Protein AF-A0A423VLU9-F1 (afdb_monomer_lite)

Sequence (145 aa):
MLLIHGILFHNAFPALGILPQAASVLLGSMLLYRESIAALGSPIQALSAANIFFADVTLAVWYMAFLIPTWILLSNMWREEGAIILGTYGSVFLMVNFIIHFYFAAAEALHIVTTRQSPFKSLAAEYIPLNSDYSDGLDDIEEGN

Secondary structure (DSSP, 8-state):
-HHHHHHHTT-HHHHHTHHHHHHHHHHHHHHHHHHHHHHTT-TT-PPPHHHHHHHHHHHHHHHHHHHHHHHHHHHHTTT-HHHHHHHHHHHHHHHHHHHHHHHHHHHHHHHHHHHHHHHHHHHHHHTS-STTSSSSSSSSS----

pLDDT: mean 72.46, std 14.42, range [40.53, 93.5]

Structure (mmCIF, N/CA/C/O backbone):
data_AF-A0A423VLU9-F1
#
_entry.id   AF-A0A423VLU9-F1
#
loop_
_atom_site.group_PDB
_atom_site.id
_atom_site.type_symbol
_atom_site.label_atom_id
_atom_site.label_alt_id
_atom_site.label_comp_id
_atom_site.label_asym_id
_atom_site.label_entity_id
_atom_site.label_seq_id
_atom_site.pdbx_PDB_ins_code
_atom_site.Cartn_x
_atom_site.Cartn_y
_atom_site.Cartn_z
_atom_site.occupancy
_atom_site.B_iso_or_equiv
_atom_site.auth_seq_id
_atom_site.auth_comp_id
_atom_site.auth_asym_id
_atom_site.auth_atom_id
_atom_site.pdbx_PDB_model_num
ATOM 1 N N . MET A 1 1 ? 1.150 3.039 -20.168 1.00 49.31 1 MET A N 1
ATOM 2 C CA . MET A 1 1 ? 2.553 3.312 -20.557 1.00 49.31 1 MET A CA 1
ATOM 3 C C . MET A 1 1 ? 3.572 2.422 -19.843 1.00 49.31 1 MET A C 1
ATOM 5 O O . MET A 1 1 ? 4.465 1.942 -20.525 1.00 49.31 1 MET A O 1
ATOM 9 N N . LEU A 1 2 ? 3.417 2.118 -18.543 1.00 53.19 2 LEU A N 1
ATOM 10 C CA . LEU A 1 2 ? 4.355 1.263 -17.785 1.00 53.19 2 LEU A CA 1
ATOM 11 C C . LEU A 1 2 ? 4.456 -0.185 -18.313 1.00 53.19 2 LEU A C 1
ATOM 13 O O . LEU A 1 2 ? 5.552 -0.697 -18.486 1.00 53.19 2 LEU A O 1
ATOM 17 N N . LEU A 1 3 ? 3.329 -0.829 -18.641 1.00 52.72 3 LEU A N 1
ATOM 18 C CA . LEU A 1 3 ? 3.321 -2.209 -19.154 1.00 52.72 3 LEU A CA 1
ATOM 19 C C . LEU A 1 3 ? 3.961 -2.326 -20.549 1.00 52.72 3 LEU A C 1
ATOM 21 O O . LEU A 1 3 ? 4.739 -3.235 -20.805 1.00 52.72 3 LEU A O 1
ATOM 25 N N . ILE A 1 4 ? 3.694 -1.352 -21.423 1.00 52.62 4 ILE A N 1
ATOM 26 C CA . ILE A 1 4 ? 4.273 -1.276 -22.774 1.00 52.62 4 ILE A CA 1
ATOM 27 C C . ILE A 1 4 ? 5.787 -1.018 -22.700 1.00 52.62 4 ILE A C 1
ATOM 29 O O . ILE A 1 4 ? 6.544 -1.659 -23.419 1.00 52.62 4 ILE A O 1
ATOM 33 N N . HIS A 1 5 ? 6.244 -0.144 -21.793 1.00 53.28 5 HIS A N 1
ATOM 34 C CA . HIS A 1 5 ? 7.676 0.076 -21.556 1.00 53.28 5 HIS A CA 1
ATOM 35 C C . HIS A 1 5 ? 8.355 -1.146 -20.914 1.00 53.28 5 HIS A C 1
ATOM 37 O O . HIS A 1 5 ? 9.430 -1.526 -21.354 1.00 53.28 5 HIS A O 1
ATOM 43 N N . GLY A 1 6 ? 7.733 -1.820 -19.943 1.00 53.22 6 GLY A N 1
ATOM 44 C CA . GLY A 1 6 ? 8.293 -3.043 -19.349 1.00 53.22 6 GLY A CA 1
ATOM 45 C C . GLY A 1 6 ? 8.466 -4.184 -20.359 1.00 53.22 6 GLY A C 1
ATOM 46 O O . GLY A 1 6 ? 9.456 -4.908 -20.305 1.00 53.22 6 GLY A O 1
ATOM 47 N N . ILE A 1 7 ? 7.551 -4.303 -21.328 1.00 57.47 7 ILE A N 1
ATOM 48 C CA . ILE A 1 7 ? 7.674 -5.257 -22.442 1.00 57.47 7 ILE A CA 1
ATOM 49 C C . ILE A 1 7 ? 8.797 -4.840 -23.404 1.00 57.47 7 ILE A C 1
ATOM 51 O O . ILE A 1 7 ? 9.598 -5.684 -23.794 1.00 57.47 7 ILE A O 1
ATOM 55 N N . LEU A 1 8 ? 8.888 -3.551 -23.754 1.00 55.06 8 LEU A N 1
ATOM 56 C CA . LEU A 1 8 ? 9.913 -3.027 -24.668 1.00 55.06 8 LEU A CA 1
ATOM 57 C C . LEU A 1 8 ? 11.338 -3.096 -24.094 1.00 55.06 8 LEU A C 1
ATOM 59 O O . LEU A 1 8 ? 12.279 -3.308 -24.850 1.00 55.06 8 LEU A O 1
ATOM 63 N N . PHE A 1 9 ? 11.498 -2.955 -22.776 1.00 58.19 9 PHE A N 1
ATOM 64 C CA . PHE A 1 9 ? 12.791 -3.022 -22.081 1.00 58.19 9 PHE A CA 1
ATOM 65 C C . PHE A 1 9 ? 13.092 -4.415 -21.487 1.00 58.19 9 PHE A C 1
ATOM 67 O O . PHE A 1 9 ? 13.985 -4.545 -20.653 1.00 58.19 9 PHE A O 1
ATOM 74 N N . HIS A 1 10 ? 12.342 -5.461 -21.880 1.00 57.97 10 HIS A N 1
ATOM 75 C CA . HIS A 1 10 ? 12.462 -6.842 -21.370 1.00 57.97 10 HIS A CA 1
ATOM 76 C C . HIS A 1 10 ? 12.445 -6.973 -19.834 1.00 57.97 10 HIS A C 1
ATOM 78 O O . HIS A 1 10 ? 12.895 -7.975 -19.278 1.00 57.97 10 HIS A O 1
ATOM 84 N N . ASN A 1 11 ? 11.891 -5.983 -19.134 1.00 56.78 11 ASN A N 1
ATOM 85 C CA . ASN A 1 11 ? 11.892 -5.918 -17.682 1.00 56.78 11 ASN A CA 1
ATOM 86 C C . ASN A 1 11 ? 10.461 -5.973 -17.157 1.00 56.78 11 ASN A C 1
ATOM 88 O O . ASN A 1 11 ? 9.751 -4.972 -17.052 1.00 56.78 11 ASN A O 1
ATOM 92 N N . ALA A 1 12 ? 10.034 -7.192 -16.828 1.00 57.94 12 ALA A N 1
ATOM 93 C CA . ALA A 1 12 ? 8.685 -7.470 -16.351 1.00 57.94 12 ALA A CA 1
ATOM 94 C C . ALA A 1 12 ? 8.429 -6.912 -14.941 1.00 57.94 12 ALA A C 1
ATOM 96 O O . ALA A 1 12 ? 7.297 -6.568 -14.610 1.00 57.94 12 ALA A O 1
ATOM 97 N N . PHE A 1 13 ? 9.465 -6.787 -14.110 1.00 57.12 13 PHE A N 1
ATOM 98 C CA . PHE A 1 13 ? 9.307 -6.506 -12.680 1.00 57.12 13 PHE A CA 1
ATOM 99 C C . PHE A 1 13 ? 8.625 -5.164 -12.355 1.00 57.12 13 PHE A C 1
ATOM 101 O O . PHE A 1 13 ? 7.668 -5.171 -11.579 1.00 57.12 13 PHE A O 1
ATOM 108 N N . PRO A 1 14 ? 9.003 -4.032 -12.979 1.00 57.44 14 PRO A N 1
ATOM 109 C CA . PRO A 1 14 ? 8.318 -2.758 -12.752 1.00 57.44 14 PRO A CA 1
ATOM 110 C C . PRO A 1 14 ? 6.873 -2.752 -13.279 1.00 57.44 14 PRO A C 1
ATOM 112 O O . PRO A 1 14 ? 5.999 -2.108 -12.703 1.00 57.44 14 PRO A O 1
ATOM 115 N N . ALA A 1 15 ? 6.596 -3.490 -1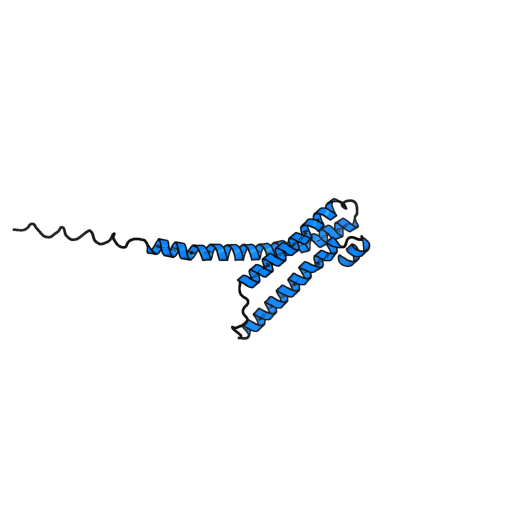4.360 1.00 63.97 15 ALA A N 1
ATOM 116 C CA . ALA A 1 15 ? 5.252 -3.606 -14.927 1.00 63.97 15 ALA A CA 1
ATOM 117 C C . ALA A 1 15 ? 4.319 -4.460 -14.051 1.00 63.97 15 ALA A C 1
ATOM 119 O O . ALA A 1 15 ? 3.125 -4.169 -13.957 1.00 63.97 15 ALA A O 1
ATOM 120 N N . LEU A 1 16 ? 4.858 -5.470 -13.361 1.00 68.62 16 LEU A N 1
ATOM 121 C CA . LEU A 1 16 ? 4.094 -6.292 -12.422 1.00 68.62 16 LEU A CA 1
ATOM 122 C C . LEU A 1 16 ? 3.647 -5.515 -11.172 1.00 68.62 16 LEU A C 1
ATOM 124 O O . LEU A 1 16 ? 2.712 -5.945 -10.504 1.00 68.62 16 LEU A O 1
ATOM 128 N N . GLY A 1 17 ? 4.216 -4.334 -10.902 1.00 68.75 17 GLY A N 1
ATOM 129 C CA . GLY A 1 17 ? 3.726 -3.404 -9.878 1.00 68.75 17 GLY A CA 1
ATOM 130 C C . GLY A 1 17 ? 2.282 -2.918 -10.094 1.00 68.75 17 GLY A C 1
ATOM 131 O O . GLY A 1 17 ? 1.645 -2.422 -9.168 1.00 68.75 17 GLY A O 1
ATOM 132 N N . ILE A 1 18 ? 1.710 -3.115 -11.285 1.00 77.31 18 ILE A N 1
ATOM 133 C CA . ILE A 1 18 ? 0.281 -2.874 -11.532 1.00 77.31 18 ILE A CA 1
ATOM 134 C C . ILE A 1 18 ? -0.596 -3.876 -10.763 1.00 77.31 18 ILE A C 1
ATOM 136 O O . ILE A 1 18 ? -1.713 -3.534 -10.382 1.00 77.31 18 ILE A O 1
ATOM 140 N N . LEU A 1 19 ? -0.105 -5.091 -10.494 1.00 82.25 19 LEU A N 1
ATOM 141 C CA . LEU A 1 19 ? -0.870 -6.132 -9.803 1.00 82.25 19 LEU A CA 1
ATOM 142 C C . LEU A 1 19 ? -1.312 -5.719 -8.389 1.00 82.25 19 LEU A C 1
ATOM 144 O O . LEU A 1 19 ? -2.519 -5.754 -8.140 1.00 82.25 19 LEU A O 1
ATOM 148 N N . PRO A 1 20 ? -0.418 -5.281 -7.476 1.00 82.38 20 PRO A N 1
ATOM 149 C CA . PRO A 1 20 ? -0.849 -4.844 -6.150 1.00 82.38 20 PRO A CA 1
ATOM 150 C C . PRO A 1 20 ? -1.758 -3.604 -6.210 1.00 82.38 20 PRO A C 1
ATOM 152 O O . PRO A 1 20 ? -2.666 -3.480 -5.391 1.00 82.38 20 PRO A O 1
ATOM 155 N N . GLN A 1 21 ? -1.610 -2.741 -7.224 1.00 83.25 21 GLN A N 1
ATOM 156 C CA . GLN A 1 21 ? -2.517 -1.603 -7.427 1.00 83.25 21 GLN A CA 1
ATOM 157 C C . GLN A 1 21 ? -3.919 -2.021 -7.860 1.00 83.25 21 GLN A C 1
ATOM 159 O O . GLN A 1 21 ? -4.903 -1.545 -7.297 1.00 83.25 21 GLN A O 1
ATOM 164 N N . ALA A 1 22 ? -4.029 -2.939 -8.820 1.00 85.62 22 ALA A N 1
ATOM 165 C CA . ALA A 1 22 ? -5.315 -3.488 -9.230 1.00 85.62 22 ALA A CA 1
ATOM 166 C C . ALA A 1 22 ? -6.004 -4.206 -8.059 1.00 85.62 22 ALA A C 1
ATOM 168 O O . ALA A 1 22 ? -7.198 -4.014 -7.837 1.00 85.62 22 ALA A O 1
ATOM 169 N N . ALA A 1 23 ? -5.244 -4.974 -7.272 1.00 85.19 23 ALA A N 1
ATOM 170 C CA . ALA A 1 23 ? -5.754 -5.630 -6.073 1.00 85.19 23 ALA A CA 1
ATOM 171 C C . ALA A 1 23 ? -6.269 -4.619 -5.035 1.00 85.19 23 ALA A C 1
ATOM 173 O O . ALA A 1 23 ? -7.365 -4.804 -4.510 1.00 85.19 23 ALA A O 1
ATOM 174 N N . SER A 1 24 ? -5.531 -3.532 -4.785 1.00 87.50 24 SER A N 1
ATOM 175 C CA . SER A 1 24 ? -5.948 -2.461 -3.870 1.00 87.50 24 SER A CA 1
ATOM 176 C C . SER A 1 24 ? -7.252 -1.790 -4.323 1.00 87.50 24 SER A C 1
ATOM 178 O O . SER A 1 24 ? -8.181 -1.669 -3.527 1.00 87.50 24 SER A O 1
ATOM 180 N N . VAL A 1 25 ? -7.393 -1.461 -5.614 1.00 87.81 25 VAL A N 1
ATOM 181 C CA . VAL A 1 25 ? -8.635 -0.875 -6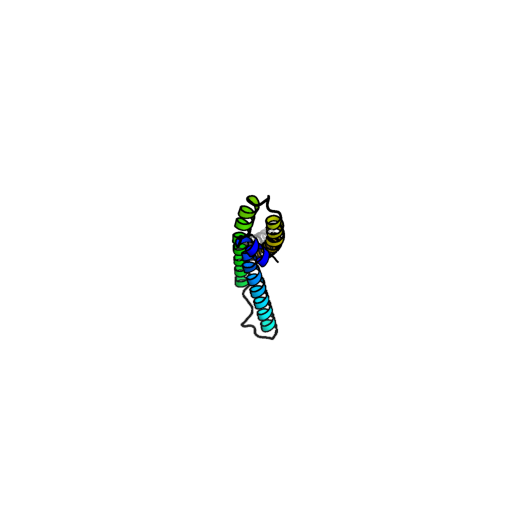.157 1.00 87.81 25 VAL A CA 1
ATOM 182 C C . VAL A 1 25 ? -9.814 -1.841 -6.046 1.00 87.81 25 VAL A C 1
ATOM 184 O O . VAL A 1 25 ? -10.909 -1.425 -5.663 1.00 87.81 25 VAL A O 1
ATOM 187 N N . LEU A 1 26 ? -9.614 -3.124 -6.361 1.00 88.44 26 LEU A N 1
ATOM 188 C CA . LEU A 1 26 ? -10.667 -4.137 -6.260 1.00 88.44 26 LEU A CA 1
ATOM 189 C C . LEU A 1 26 ? -11.115 -4.341 -4.811 1.00 88.44 26 LEU A C 1
ATOM 191 O O . LEU A 1 26 ? -12.317 -4.346 -4.543 1.00 88.44 26 LEU A O 1
ATOM 195 N N . LEU A 1 27 ? -10.165 -4.463 -3.881 1.00 85.50 27 LEU A N 1
ATOM 196 C CA . LEU A 1 27 ? -10.457 -4.602 -2.457 1.00 85.50 27 LEU A CA 1
ATOM 197 C C . LEU A 1 27 ? -11.158 -3.352 -1.920 1.00 85.50 27 LEU A C 1
ATOM 199 O O . LEU A 1 27 ? -12.222 -3.480 -1.327 1.00 85.50 27 LEU A O 1
ATOM 203 N N . GLY A 1 28 ? -10.647 -2.153 -2.208 1.00 83.75 28 GLY A N 1
ATOM 204 C CA . GLY A 1 28 ? -11.279 -0.891 -1.814 1.00 83.75 28 GLY A CA 1
ATOM 205 C C . GLY A 1 28 ? -12.698 -0.736 -2.369 1.00 83.75 28 GLY A C 1
ATOM 206 O O . GLY A 1 28 ? -13.621 -0.390 -1.636 1.00 83.75 28 GLY A O 1
ATOM 207 N N . SER A 1 29 ? -12.913 -1.078 -3.641 1.00 86.06 29 SER A N 1
ATOM 208 C CA . SER A 1 29 ? -14.246 -1.031 -4.260 1.00 86.06 29 SER A CA 1
ATOM 209 C C . SER A 1 29 ? -15.206 -2.040 -3.626 1.00 86.06 29 SER A C 1
ATOM 211 O O . SER A 1 29 ? -16.369 -1.725 -3.383 1.00 86.06 29 SER A O 1
ATOM 213 N N . MET A 1 30 ? -14.725 -3.248 -3.322 1.00 85.62 30 MET A N 1
ATOM 214 C CA . MET A 1 30 ? -15.511 -4.278 -2.644 1.00 85.62 30 MET A CA 1
ATOM 215 C C . MET A 1 30 ? -15.873 -3.869 -1.210 1.00 85.62 30 MET A C 1
ATOM 217 O O . MET A 1 30 ? -16.993 -4.139 -0.772 1.00 85.62 30 MET A O 1
ATOM 221 N N . LEU A 1 31 ? -14.954 -3.214 -0.494 1.00 84.38 31 LEU A N 1
ATOM 222 C CA . LEU A 1 31 ? -15.193 -2.660 0.840 1.00 84.38 31 LEU A CA 1
ATOM 223 C C . LEU A 1 31 ? -16.298 -1.603 0.801 1.00 84.38 31 LEU A C 1
ATOM 225 O O . LEU A 1 31 ? -17.303 -1.758 1.492 1.00 84.38 31 LEU A O 1
ATOM 229 N N . LEU A 1 32 ? -16.170 -0.610 -0.084 1.00 84.50 32 LEU A N 1
ATOM 230 C CA . LEU A 1 32 ? -17.169 0.449 -0.255 1.00 84.50 32 LEU A CA 1
ATOM 231 C C . LEU A 1 32 ? -18.537 -0.107 -0.664 1.00 84.50 32 LEU A C 1
ATOM 233 O O . LEU A 1 32 ? -19.567 0.326 -0.153 1.00 84.50 32 LEU A O 1
ATOM 237 N N . TYR A 1 33 ? -18.562 -1.103 -1.553 1.00 84.56 33 TYR A N 1
ATOM 238 C CA . TYR A 1 33 ? -19.803 -1.766 -1.948 1.00 84.56 33 TYR A CA 1
ATOM 239 C C . TYR A 1 33 ? -20.476 -2.454 -0.754 1.00 84.56 33 TYR A C 1
ATOM 241 O O . TYR A 1 33 ? -21.675 -2.280 -0.531 1.00 84.56 33 TYR A O 1
ATOM 249 N N . ARG A 1 34 ? -19.709 -3.182 0.064 1.00 79.44 34 ARG A N 1
ATOM 250 C CA . ARG A 1 34 ? -20.236 -3.846 1.265 1.00 79.44 34 ARG A CA 1
ATOM 251 C C . ARG A 1 34 ? -20.731 -2.858 2.316 1.00 79.44 34 ARG A C 1
ATOM 253 O O . ARG A 1 34 ? -21.801 -3.082 2.875 1.00 79.44 34 ARG A O 1
ATOM 260 N N . GLU A 1 35 ? -20.009 -1.765 2.548 1.00 77.75 35 GLU A N 1
ATOM 261 C CA . GLU A 1 35 ? -20.456 -0.701 3.452 1.00 77.75 35 GLU A CA 1
ATOM 262 C C . GLU A 1 35 ? -21.735 -0.029 2.946 1.00 77.75 35 GLU A C 1
ATOM 264 O O . GLU A 1 35 ? -22.664 0.179 3.725 1.00 77.75 35 GLU A O 1
ATOM 269 N N . SER A 1 36 ? -21.839 0.224 1.636 1.00 78.88 36 SER A N 1
ATOM 270 C CA . SER A 1 36 ? -23.052 0.799 1.044 1.00 78.88 36 SER A CA 1
ATOM 271 C C . SER A 1 36 ? -24.274 -0.113 1.197 1.00 78.88 36 SER A C 1
ATOM 273 O O . SER A 1 36 ? -25.370 0.372 1.472 1.00 78.88 36 SER A O 1
ATOM 275 N N . ILE A 1 37 ? -24.095 -1.437 1.102 1.00 75.62 37 ILE A N 1
ATOM 276 C CA . ILE A 1 37 ? -25.167 -2.412 1.347 1.00 75.62 37 ILE A CA 1
ATOM 277 C C . ILE A 1 37 ? -25.524 -2.483 2.833 1.00 75.62 37 ILE A C 1
ATOM 279 O O . ILE A 1 37 ? -26.705 -2.538 3.177 1.00 75.62 37 ILE A O 1
ATOM 283 N N . ALA A 1 38 ? -24.532 -2.466 3.725 1.00 74.81 38 ALA A N 1
ATOM 284 C CA . ALA A 1 38 ? -24.779 -2.479 5.164 1.00 74.81 38 ALA A CA 1
ATOM 285 C C . ALA A 1 38 ? -25.574 -1.236 5.608 1.00 74.81 38 ALA A C 1
ATOM 287 O O . ALA A 1 38 ? -26.524 -1.358 6.385 1.00 74.81 38 ALA A O 1
ATOM 288 N N . ALA A 1 39 ? -25.261 -0.064 5.043 1.00 71.69 39 ALA A N 1
ATOM 289 C CA . ALA A 1 39 ? -25.970 1.192 5.293 1.00 71.69 39 ALA A CA 1
ATOM 290 C C . ALA A 1 39 ? -27.446 1.169 4.845 1.00 71.69 39 ALA A C 1
ATOM 292 O O . ALA A 1 39 ? -28.264 1.900 5.401 1.00 71.69 39 ALA A O 1
ATOM 293 N N . LEU A 1 40 ? -27.813 0.301 3.895 1.00 76.19 40 LEU A N 1
ATOM 294 C CA . LEU A 1 40 ? -29.197 0.098 3.441 1.00 76.19 40 LEU A CA 1
ATOM 295 C C . LEU A 1 40 ? -30.035 -0.787 4.387 1.00 76.19 40 LEU A C 1
ATOM 297 O O . LEU A 1 40 ? -31.187 -1.088 4.078 1.00 76.19 40 LEU A O 1
ATOM 301 N N . GLY A 1 41 ? -29.497 -1.177 5.549 1.00 63.31 41 GLY A N 1
ATOM 302 C CA . GLY A 1 41 ? -30.268 -1.791 6.636 1.00 63.31 41 GLY A CA 1
ATOM 303 C C . GLY A 1 41 ? -29.997 -3.275 6.888 1.00 63.31 41 GLY A C 1
ATOM 304 O O . GLY A 1 41 ? -30.791 -3.917 7.572 1.00 63.31 41 GLY A O 1
ATOM 305 N N . SER A 1 42 ? -28.894 -3.835 6.377 1.00 58.69 42 SER A N 1
ATOM 306 C CA . SER A 1 42 ? -28.482 -5.212 6.691 1.00 58.69 42 SER A CA 1
ATOM 307 C C . SER A 1 42 ? -27.349 -5.234 7.733 1.00 58.69 42 SER A C 1
ATOM 309 O O . SER A 1 42 ? -26.180 -5.083 7.370 1.00 58.69 42 SER A O 1
ATOM 311 N N . PRO A 1 43 ? -27.644 -5.461 9.031 1.00 56.75 43 PRO A N 1
ATOM 312 C CA . PRO A 1 43 ? -26.633 -5.498 10.096 1.00 56.75 43 PRO A CA 1
ATOM 313 C C . PRO A 1 43 ? -25.687 -6.713 10.024 1.00 56.75 43 PRO A C 1
ATOM 315 O O . PRO A 1 43 ? -24.728 -6.791 10.784 1.00 56.75 43 PRO A O 1
ATOM 318 N N . ILE A 1 44 ? -25.923 -7.662 9.111 1.00 56.09 44 ILE A N 1
ATOM 319 C CA . ILE A 1 44 ? -25.169 -8.926 9.014 1.00 56.09 44 ILE A CA 1
ATOM 320 C C . ILE A 1 44 ? -23.892 -8.779 8.154 1.00 56.09 44 ILE A C 1
ATOM 322 O O . ILE A 1 44 ? -23.050 -9.673 8.140 1.00 56.09 44 ILE A O 1
ATOM 326 N N . GLN A 1 45 ? -23.704 -7.656 7.447 1.00 55.84 45 GLN A N 1
ATOM 327 C CA . GLN A 1 45 ? -22.612 -7.493 6.470 1.00 55.84 45 GLN A CA 1
ATOM 328 C C . GLN A 1 45 ? -21.570 -6.414 6.793 1.00 55.84 45 GLN A C 1
ATOM 330 O O . GLN A 1 45 ? -20.694 -6.166 5.961 1.00 55.84 45 GLN A O 1
ATOM 335 N N . ALA A 1 46 ? -21.604 -5.808 7.982 1.00 62.16 46 ALA A N 1
ATOM 336 C CA . ALA A 1 46 ? -20.531 -4.909 8.400 1.00 62.16 46 ALA A CA 1
ATOM 337 C C . ALA A 1 46 ? -19.202 -5.682 8.461 1.00 62.16 46 ALA A C 1
ATOM 339 O O . ALA A 1 46 ? -19.101 -6.734 9.099 1.00 62.16 46 ALA A O 1
ATOM 340 N N . LEU A 1 47 ? -18.185 -5.198 7.748 1.00 68.19 47 LEU A N 1
ATOM 341 C CA . LEU A 1 47 ? -16.879 -5.838 7.753 1.00 68.19 47 LEU A CA 1
ATOM 342 C C . LEU A 1 47 ? -16.215 -5.638 9.120 1.00 68.19 47 LEU A C 1
ATOM 344 O O . LEU A 1 47 ? -16.196 -4.531 9.647 1.00 68.19 47 LEU A O 1
ATOM 348 N N . SER A 1 48 ? -15.648 -6.701 9.692 1.00 81.00 48 SER A N 1
ATOM 349 C CA . SER A 1 48 ? -14.883 -6.577 10.936 1.00 81.00 48 SER A CA 1
ATOM 350 C C . SER A 1 48 ? -13.642 -5.706 10.721 1.00 81.00 48 SER A C 1
ATOM 352 O O . SER A 1 48 ? -12.934 -5.892 9.729 1.00 81.00 48 SER A O 1
ATOM 354 N N . ALA A 1 49 ? -13.328 -4.835 11.687 1.00 81.31 49 ALA A N 1
ATOM 355 C CA . ALA A 1 49 ? -12.088 -4.053 11.716 1.00 81.31 49 ALA A CA 1
ATOM 356 C C . ALA A 1 49 ? -10.834 -4.935 11.545 1.00 81.31 49 ALA A C 1
ATOM 358 O O . ALA A 1 49 ? -9.890 -4.560 10.855 1.00 81.31 49 ALA A O 1
ATOM 359 N N . ALA A 1 50 ? -10.872 -6.173 12.056 1.00 82.56 50 ALA A N 1
ATOM 360 C CA . ALA A 1 50 ? -9.792 -7.139 11.879 1.00 82.56 50 ALA A CA 1
ATOM 361 C C . ALA A 1 50 ? -9.569 -7.523 10.404 1.00 82.56 50 ALA A C 1
ATOM 363 O O . ALA A 1 50 ? -8.431 -7.687 9.976 1.00 82.56 50 ALA A O 1
ATOM 364 N N . ASN A 1 51 ? -10.635 -7.641 9.604 1.00 84.94 51 ASN A N 1
ATOM 365 C CA . ASN A 1 51 ? -10.519 -7.978 8.182 1.00 84.94 51 ASN A CA 1
ATOM 366 C C . ASN A 1 51 ? -9.880 -6.835 7.386 1.00 84.94 51 ASN A C 1
ATOM 368 O O . ASN A 1 51 ? -9.080 -7.097 6.492 1.00 84.94 51 ASN A O 1
ATOM 372 N N . ILE A 1 52 ? -10.225 -5.587 7.721 1.00 86.38 52 ILE A N 1
ATOM 373 C CA . ILE A 1 52 ? -9.634 -4.390 7.108 1.00 86.38 52 ILE A CA 1
ATOM 374 C C . ILE A 1 52 ? -8.143 -4.328 7.459 1.00 86.38 52 ILE A C 1
ATOM 376 O O . ILE A 1 52 ? -7.312 -4.251 6.560 1.00 86.38 52 ILE A O 1
ATOM 380 N N . PHE A 1 53 ? -7.799 -4.526 8.737 1.00 87.50 53 PHE A N 1
ATOM 381 C CA . PHE A 1 53 ? -6.410 -4.617 9.190 1.00 87.50 53 PHE A CA 1
ATOM 382 C C . PHE A 1 53 ? -5.602 -5.672 8.423 1.00 87.50 53 PHE A C 1
ATOM 384 O O . PHE A 1 53 ? -4.520 -5.381 7.913 1.00 87.50 53 PHE A O 1
ATOM 391 N N . PHE A 1 54 ? -6.120 -6.900 8.296 1.00 89.38 54 PHE A N 1
ATOM 392 C CA . PHE A 1 54 ? -5.431 -7.952 7.545 1.00 89.38 54 PHE A CA 1
ATOM 393 C C . PHE A 1 54 ? -5.287 -7.615 6.059 1.00 89.38 54 PHE A C 1
ATOM 395 O O . PHE A 1 54 ? -4.251 -7.935 5.469 1.00 89.38 54 PHE A O 1
ATOM 402 N N . ALA A 1 55 ? -6.286 -6.971 5.451 1.00 88.62 55 ALA A N 1
ATOM 403 C CA . ALA A 1 55 ? -6.209 -6.526 4.064 1.00 88.62 55 ALA A CA 1
ATOM 404 C C . ALA A 1 55 ? -5.108 -5.469 3.876 1.00 88.62 55 ALA A C 1
ATOM 406 O O . ALA A 1 55 ? -4.276 -5.622 2.981 1.00 88.62 55 ALA A O 1
ATOM 407 N N . ASP A 1 56 ? -5.042 -4.467 4.756 1.00 89.12 56 ASP A N 1
ATOM 408 C CA . ASP A 1 56 ? -4.019 -3.419 4.723 1.00 89.12 56 ASP A CA 1
ATOM 409 C C . ASP A 1 56 ? -2.611 -3.975 4.955 1.00 89.12 56 ASP A C 1
ATOM 411 O O . ASP A 1 56 ? -1.691 -3.663 4.198 1.00 89.12 56 ASP A O 1
ATOM 415 N N . VAL A 1 57 ? -2.433 -4.870 5.934 1.00 90.62 57 VAL A N 1
ATOM 416 C CA . VAL A 1 57 ? -1.146 -5.547 6.173 1.00 90.62 57 VAL A CA 1
ATOM 417 C C . VAL A 1 57 ? -0.729 -6.370 4.955 1.00 90.62 57 VAL A C 1
ATOM 419 O O . VAL A 1 57 ? 0.419 -6.286 4.517 1.00 90.62 57 VAL A O 1
ATOM 422 N N . THR A 1 58 ? -1.653 -7.146 4.381 1.00 91.44 58 THR A N 1
ATOM 423 C CA . THR A 1 58 ? -1.371 -7.982 3.206 1.00 91.44 58 THR A CA 1
ATOM 424 C C . THR A 1 58 ? -0.967 -7.124 2.012 1.00 91.44 58 THR A C 1
ATOM 426 O O . THR A 1 58 ? 0.035 -7.419 1.359 1.00 91.44 58 THR A O 1
ATOM 429 N N . LEU A 1 59 ? -1.697 -6.036 1.748 1.00 89.62 59 LEU A N 1
ATOM 430 C CA . LEU A 1 59 ? -1.370 -5.101 0.676 1.00 89.62 59 LEU A CA 1
ATOM 431 C C . LEU A 1 59 ? -0.028 -4.414 0.930 1.00 89.62 59 LEU A C 1
ATOM 433 O O . LEU A 1 59 ? 0.794 -4.374 0.020 1.00 89.62 59 LEU A O 1
ATOM 437 N N . ALA A 1 60 ? 0.248 -3.945 2.148 1.00 88.44 60 ALA A N 1
ATOM 438 C CA . ALA A 1 60 ? 1.521 -3.313 2.489 1.00 88.44 60 ALA A CA 1
ATOM 439 C C . ALA A 1 60 ? 2.716 -4.262 2.280 1.00 88.44 60 ALA A C 1
ATOM 441 O O . ALA A 1 60 ? 3.709 -3.878 1.657 1.00 88.44 60 ALA A O 1
ATOM 442 N N . VAL A 1 61 ? 2.612 -5.519 2.730 1.00 91.31 61 VAL A N 1
ATOM 443 C CA . VAL A 1 61 ? 3.642 -6.547 2.495 1.00 91.31 61 VAL A CA 1
ATOM 444 C C . VAL A 1 61 ? 3.807 -6.817 1.001 1.00 91.31 61 VAL A C 1
ATOM 446 O O . VAL A 1 61 ? 4.935 -6.890 0.510 1.00 91.31 61 VAL A O 1
ATOM 449 N N . TRP A 1 62 ? 2.703 -6.921 0.261 1.00 89.69 62 TRP A N 1
ATOM 450 C CA . TRP A 1 62 ? 2.742 -7.157 -1.178 1.00 89.69 62 TRP A CA 1
ATOM 451 C C . TRP A 1 62 ? 3.397 -5.983 -1.922 1.00 89.69 62 TRP A C 1
ATOM 453 O O . TRP A 1 62 ? 4.299 -6.199 -2.729 1.00 89.69 62 TRP A O 1
ATOM 463 N N . TYR A 1 63 ? 3.045 -4.737 -1.601 1.00 88.19 63 TYR A N 1
ATOM 464 C CA . TYR A 1 63 ? 3.709 -3.560 -2.162 1.00 88.19 63 TYR A CA 1
ATOM 465 C C . TYR A 1 63 ? 5.208 -3.541 -1.847 1.00 88.19 63 TYR A C 1
ATOM 467 O O . TYR A 1 63 ? 6.012 -3.294 -2.747 1.00 88.19 63 TYR A O 1
ATOM 475 N N . MET A 1 64 ? 5.602 -3.860 -0.611 1.00 87.69 64 MET A N 1
ATOM 476 C CA . MET A 1 64 ? 7.011 -3.936 -0.213 1.00 87.69 64 MET A CA 1
ATOM 477 C C . MET A 1 64 ? 7.777 -5.006 -1.008 1.00 87.69 64 MET A C 1
ATOM 479 O O . MET A 1 64 ? 8.878 -4.747 -1.499 1.00 87.69 64 MET A O 1
ATOM 483 N N . ALA A 1 65 ? 7.170 -6.179 -1.211 1.00 87.75 65 ALA A N 1
ATOM 484 C CA . ALA A 1 65 ? 7.751 -7.271 -1.991 1.00 87.75 65 ALA A CA 1
ATOM 485 C C . ALA A 1 65 ? 7.994 -6.905 -3.466 1.00 87.75 65 ALA A C 1
ATOM 487 O O . ALA A 1 65 ? 8.851 -7.511 -4.103 1.00 87.75 65 ALA A O 1
ATOM 488 N N . PHE A 1 66 ? 7.280 -5.912 -4.007 1.00 83.88 66 PHE A N 1
ATOM 489 C CA . PHE A 1 66 ? 7.493 -5.396 -5.364 1.00 83.88 66 PHE A CA 1
ATOM 490 C C . PHE A 1 66 ? 8.406 -4.164 -5.398 1.00 83.88 66 PHE A C 1
ATOM 492 O O . PHE A 1 66 ? 9.185 -4.013 -6.342 1.00 83.88 66 PHE A O 1
ATOM 499 N N . LEU A 1 67 ? 8.364 -3.311 -4.371 1.00 84.12 67 LEU A N 1
ATOM 500 C CA . LEU A 1 67 ? 9.240 -2.142 -4.244 1.00 84.12 67 LEU A CA 1
ATOM 501 C C . LEU A 1 67 ? 10.714 -2.543 -4.121 1.00 84.12 67 LEU A C 1
ATOM 503 O O . LEU A 1 67 ? 11.546 -1.992 -4.842 1.00 84.12 67 LEU A O 1
ATOM 507 N N . ILE A 1 68 ? 11.033 -3.535 -3.280 1.00 85.81 68 ILE A N 1
ATOM 508 C CA . ILE A 1 68 ? 12.423 -3.956 -3.035 1.00 85.81 68 ILE A CA 1
ATOM 509 C C . ILE A 1 68 ? 13.109 -4.428 -4.334 1.00 85.81 68 ILE A C 1
ATOM 511 O O . ILE A 1 68 ? 14.143 -3.858 -4.691 1.00 85.81 68 ILE A O 1
ATOM 515 N N . PRO A 1 69 ? 12.560 -5.391 -5.103 1.00 80.38 69 PRO A N 1
ATOM 516 C CA . PRO A 1 69 ? 13.166 -5.797 -6.368 1.00 80.38 69 PRO A CA 1
ATOM 517 C C . PRO A 1 69 ? 13.184 -4.675 -7.405 1.00 80.38 69 PRO A C 1
ATOM 519 O O . PRO A 1 69 ? 14.153 -4.568 -8.151 1.00 80.38 69 PRO A O 1
ATOM 522 N N . THR A 1 70 ? 12.155 -3.817 -7.443 1.00 77.31 70 THR A N 1
ATOM 523 C CA . THR A 1 70 ? 12.116 -2.671 -8.369 1.00 77.31 70 THR A CA 1
ATOM 524 C C . THR A 1 70 ? 13.309 -1.747 -8.144 1.00 77.31 70 THR A C 1
ATOM 526 O O . THR A 1 70 ? 13.968 -1.368 -9.108 1.00 77.31 70 THR A O 1
ATOM 529 N N . TRP A 1 71 ? 13.641 -1.427 -6.892 1.00 79.25 71 TRP A N 1
ATOM 530 C CA . TRP A 1 71 ? 14.799 -0.588 -6.577 1.00 79.25 71 TRP A CA 1
ATOM 531 C C . TRP A 1 71 ? 16.140 -1.284 -6.838 1.00 79.25 71 TRP A C 1
ATOM 533 O O . TRP A 1 71 ? 17.036 -0.652 -7.395 1.00 79.25 71 TRP A O 1
ATOM 543 N N . ILE A 1 72 ? 16.266 -2.578 -6.514 1.00 82.06 72 ILE A N 1
ATOM 544 C CA . ILE A 1 72 ? 17.487 -3.363 -6.787 1.00 82.06 72 ILE A CA 1
ATOM 545 C C . ILE A 1 72 ? 17.758 -3.465 -8.296 1.00 82.06 72 ILE A C 1
ATOM 547 O O . ILE A 1 72 ? 18.896 -3.351 -8.746 1.00 82.06 72 ILE A O 1
ATOM 551 N N . LEU A 1 73 ? 16.720 -3.688 -9.100 1.00 75.81 73 LEU A N 1
ATOM 552 C CA . LEU A 1 73 ? 16.858 -3.767 -10.552 1.00 75.81 73 LEU A CA 1
ATOM 553 C C . LEU A 1 73 ? 17.154 -2.384 -11.148 1.00 75.81 73 LEU A C 1
ATOM 555 O O . LEU A 1 73 ? 18.009 -2.267 -12.025 1.00 75.81 73 LEU A O 1
ATOM 559 N N . LEU A 1 74 ? 16.508 -1.330 -10.638 1.00 72.56 74 LEU A N 1
ATOM 560 C CA . LEU A 1 74 ? 16.716 0.040 -11.107 1.00 72.56 74 LEU A CA 1
ATOM 561 C C . LEU A 1 74 ? 18.145 0.541 -10.857 1.00 72.56 74 LEU A C 1
ATOM 563 O O . LEU A 1 74 ? 18.706 1.199 -11.734 1.00 72.56 74 LEU A O 1
ATOM 567 N N . SER A 1 75 ? 18.770 0.198 -9.722 1.00 72.56 75 SER A N 1
ATOM 568 C CA . SER A 1 75 ? 20.156 0.610 -9.439 1.00 72.56 75 SER A CA 1
ATOM 569 C C . SER A 1 75 ? 21.153 0.089 -10.477 1.00 72.56 75 SER A C 1
ATOM 571 O O . SER A 1 75 ? 22.141 0.755 -10.778 1.00 72.56 75 SER A O 1
ATOM 573 N N . ASN A 1 76 ? 20.873 -1.072 -11.071 1.00 70.31 76 ASN A N 1
ATOM 574 C CA . ASN A 1 76 ? 21.732 -1.677 -12.088 1.0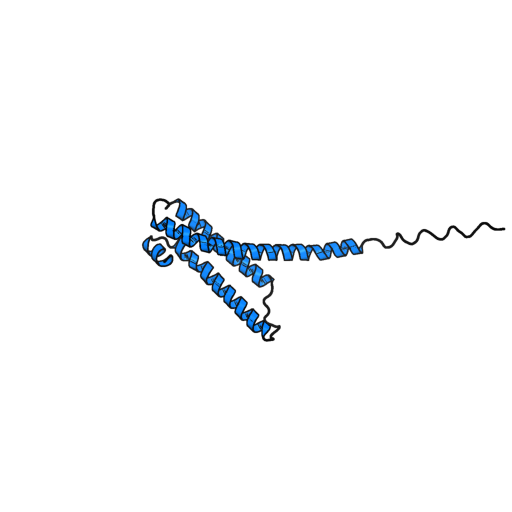0 70.31 76 ASN A CA 1
ATOM 575 C C . ASN A 1 76 ? 21.530 -1.067 -13.486 1.00 70.31 76 ASN A C 1
ATOM 577 O O . ASN A 1 76 ? 22.406 -1.195 -14.336 1.00 70.31 76 ASN A O 1
ATOM 581 N N . MET A 1 77 ? 20.413 -0.371 -13.718 1.00 67.94 77 MET A N 1
ATOM 582 C CA . MET A 1 77 ? 19.993 0.133 -15.034 1.00 67.94 77 MET A CA 1
ATOM 583 C C . MET A 1 77 ? 20.023 1.658 -15.156 1.00 67.94 77 MET A C 1
ATOM 585 O O . MET A 1 77 ? 19.494 2.216 -16.111 1.00 67.94 77 MET A O 1
ATOM 589 N N . TRP A 1 78 ? 20.665 2.358 -14.219 1.00 66.19 78 TRP A N 1
ATOM 590 C CA . TRP A 1 78 ? 20.689 3.826 -14.158 1.00 66.19 78 TRP A CA 1
ATOM 591 C C . TRP A 1 78 ? 21.210 4.539 -15.425 1.00 66.19 78 TRP A C 1
ATOM 593 O O . TRP A 1 78 ? 21.028 5.744 -15.560 1.00 66.19 78 TRP A O 1
ATOM 603 N N . ARG A 1 79 ? 21.860 3.817 -16.350 1.00 69.00 79 ARG A N 1
ATOM 604 C CA . ARG A 1 79 ? 22.340 4.344 -17.641 1.00 69.00 79 ARG A CA 1
ATOM 605 C C . ARG A 1 79 ? 21.306 4.269 -18.769 1.00 69.00 79 ARG A C 1
ATOM 607 O O . ARG A 1 79 ? 21.532 4.859 -19.819 1.00 69.00 79 ARG A O 1
ATOM 614 N N . GLU A 1 80 ? 20.201 3.556 -18.575 1.00 72.19 80 GLU A N 1
ATOM 615 C CA . GLU A 1 80 ? 19.137 3.417 -19.567 1.00 72.19 80 GLU A CA 1
ATOM 616 C C . GLU A 1 80 ? 18.026 4.435 -19.282 1.00 72.19 80 GLU A C 1
ATOM 618 O O . GLU A 1 80 ? 17.255 4.293 -18.332 1.00 72.19 80 GLU A O 1
ATOM 623 N N . GLU A 1 81 ? 17.918 5.471 -20.116 1.00 66.88 81 GLU A N 1
ATOM 624 C CA . GLU A 1 81 ? 16.958 6.574 -19.925 1.00 66.88 81 GLU A CA 1
ATOM 625 C C . GLU A 1 81 ? 15.500 6.089 -19.784 1.00 66.88 81 GLU A C 1
ATOM 627 O O . GLU A 1 81 ? 14.729 6.621 -18.983 1.00 66.88 81 GLU A O 1
ATOM 632 N N . GLY A 1 82 ? 15.124 5.022 -20.500 1.00 64.56 82 GLY A N 1
ATOM 633 C CA . GLY A 1 82 ? 13.787 4.427 -20.407 1.00 64.56 82 GLY A CA 1
ATOM 634 C C . GLY A 1 82 ? 13.514 3.684 -19.094 1.00 64.56 82 GLY A C 1
ATOM 635 O O . GLY A 1 82 ? 12.374 3.675 -18.617 1.00 64.56 82 GLY A O 1
ATOM 636 N N . ALA A 1 83 ? 14.550 3.125 -18.461 1.00 64.25 83 ALA A N 1
ATOM 637 C CA . ALA A 1 83 ? 14.437 2.449 -17.171 1.00 64.25 83 ALA A CA 1
ATOM 638 C C . ALA A 1 83 ? 14.202 3.449 -16.030 1.00 64.25 83 ALA A C 1
ATOM 640 O O . ALA A 1 83 ? 13.465 3.143 -15.092 1.00 64.25 83 ALA A O 1
ATOM 641 N N . ILE A 1 84 ? 14.744 4.667 -16.139 1.00 70.31 84 ILE A N 1
ATOM 642 C CA . ILE A 1 84 ? 14.537 5.742 -15.157 1.00 70.31 84 ILE A CA 1
ATOM 643 C C . ILE A 1 84 ? 13.066 6.162 -15.116 1.00 70.31 84 ILE A C 1
ATOM 645 O O . ILE A 1 84 ? 12.496 6.285 -14.031 1.00 70.31 84 ILE A O 1
ATOM 649 N N . ILE A 1 85 ? 12.429 6.341 -16.277 1.00 70.81 85 ILE A N 1
ATOM 650 C CA . ILE A 1 85 ? 11.004 6.698 -16.366 1.00 70.81 85 ILE A CA 1
ATOM 651 C C . ILE A 1 85 ? 10.155 5.577 -15.754 1.00 70.81 85 ILE A C 1
ATOM 653 O O . ILE A 1 85 ? 9.314 5.828 -14.890 1.00 70.81 85 ILE A O 1
ATOM 657 N N . LEU A 1 86 ? 10.396 4.328 -16.155 1.00 68.19 86 LEU A N 1
ATOM 658 C CA . LEU A 1 86 ? 9.626 3.186 -15.668 1.00 68.19 86 LEU A CA 1
ATOM 659 C 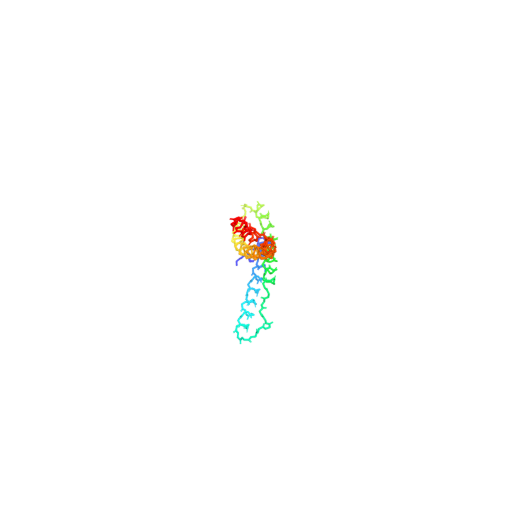C . LEU A 1 86 ? 9.796 2.979 -14.154 1.00 68.19 86 LEU A C 1
ATOM 661 O O . LEU A 1 86 ? 8.807 2.796 -13.445 1.00 68.19 86 LEU A O 1
ATOM 665 N N . GLY A 1 87 ? 11.035 3.058 -13.668 1.00 68.31 87 GLY A N 1
ATOM 666 C CA . GLY A 1 87 ? 11.373 2.954 -12.256 1.00 68.31 87 GLY A CA 1
ATOM 667 C C . GLY A 1 87 ? 10.739 4.072 -11.441 1.00 68.31 87 GLY A C 1
ATOM 668 O O . GLY A 1 87 ? 10.004 3.784 -10.508 1.00 68.31 87 GLY A O 1
ATOM 669 N N . THR A 1 88 ? 10.934 5.330 -11.837 1.00 73.19 88 THR A N 1
ATOM 670 C CA . THR A 1 88 ? 10.456 6.496 -11.078 1.00 73.19 88 THR A CA 1
ATOM 671 C C . THR A 1 88 ? 8.932 6.564 -11.058 1.00 73.19 88 THR A C 1
ATOM 673 O O . THR A 1 88 ? 8.324 6.582 -9.988 1.00 73.19 88 THR A O 1
ATOM 676 N N . TYR A 1 89 ? 8.282 6.552 -12.225 1.00 74.62 89 TYR A N 1
ATOM 677 C CA . TYR A 1 89 ? 6.827 6.687 -12.275 1.00 74.62 89 TYR A CA 1
ATOM 678 C C . TYR A 1 89 ? 6.120 5.426 -11.767 1.00 74.62 89 TYR A C 1
ATOM 680 O O . TYR A 1 89 ? 5.081 5.545 -11.128 1.00 74.62 89 TYR A O 1
ATOM 688 N N . GLY A 1 90 ? 6.677 4.229 -11.978 1.00 73.19 90 GLY A N 1
ATOM 689 C CA . GLY A 1 90 ? 6.119 2.989 -11.434 1.00 73.19 90 GLY A CA 1
ATOM 690 C C . GLY A 1 90 ? 6.267 2.887 -9.913 1.00 73.19 90 G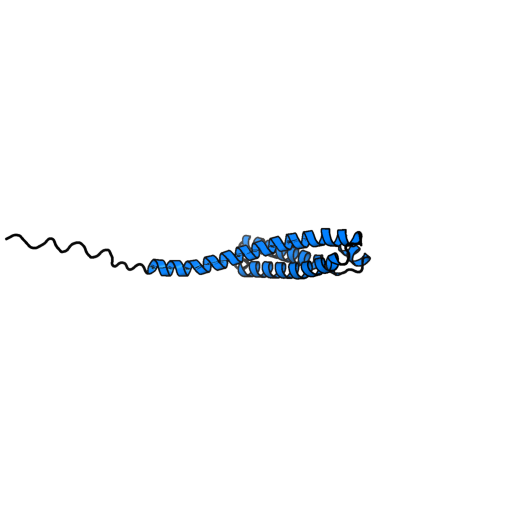LY A C 1
ATOM 691 O O . GLY A 1 90 ? 5.295 2.591 -9.214 1.00 73.19 90 GLY A O 1
ATOM 692 N N . SER A 1 91 ? 7.458 3.182 -9.378 1.00 79.50 91 SER A N 1
ATOM 693 C CA . SER A 1 91 ? 7.725 3.049 -7.943 1.00 79.50 91 SER A CA 1
ATOM 694 C C . SER A 1 91 ? 7.025 4.109 -7.105 1.00 79.50 91 SER A C 1
ATOM 696 O O . SER A 1 91 ? 6.664 3.817 -5.971 1.00 79.50 91 SER A O 1
ATOM 698 N N . VAL A 1 92 ? 6.800 5.320 -7.629 1.00 85.81 92 VAL A N 1
ATOM 699 C CA . VAL A 1 92 ? 6.112 6.384 -6.876 1.00 85.81 92 VAL A CA 1
ATOM 700 C C . VAL A 1 92 ? 4.689 5.966 -6.513 1.00 85.81 92 VAL A C 1
ATOM 702 O O . VAL A 1 92 ? 4.317 6.051 -5.345 1.00 85.81 92 VAL A O 1
ATOM 705 N N . PHE A 1 93 ? 3.906 5.446 -7.461 1.00 84.38 93 PHE A N 1
ATOM 706 C CA . PHE A 1 93 ? 2.545 4.999 -7.148 1.00 84.38 93 PHE A CA 1
ATOM 707 C C . PHE A 1 93 ? 2.534 3.781 -6.214 1.00 84.38 93 PHE A C 1
ATOM 709 O O . PHE A 1 93 ? 1.682 3.700 -5.330 1.00 84.38 93 PHE A O 1
ATOM 716 N N . LEU A 1 94 ? 3.488 2.854 -6.363 1.00 84.19 94 LEU A N 1
ATOM 71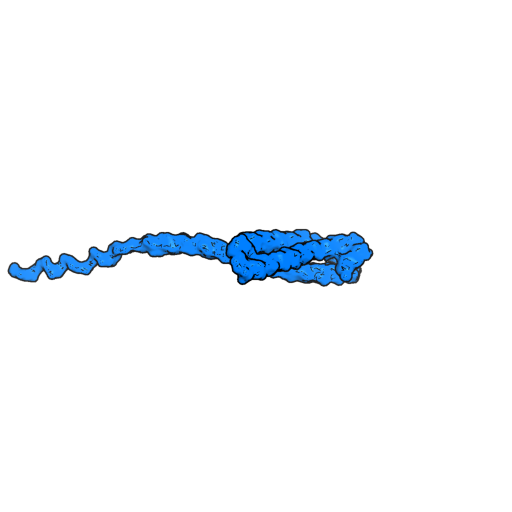7 C CA . LEU A 1 94 ? 3.666 1.738 -5.425 1.00 84.19 94 LEU A CA 1
ATOM 718 C C . LEU A 1 94 ? 3.984 2.236 -4.007 1.00 84.19 94 LEU A C 1
ATOM 720 O O . LEU A 1 94 ? 3.405 1.749 -3.043 1.00 84.19 94 LEU A O 1
ATOM 724 N N . MET A 1 95 ? 4.871 3.224 -3.887 1.00 87.12 95 MET A N 1
ATOM 725 C CA . MET A 1 95 ? 5.296 3.805 -2.615 1.00 87.12 95 MET A CA 1
ATOM 726 C C . MET A 1 95 ? 4.156 4.559 -1.931 1.00 87.12 95 MET A C 1
ATOM 728 O O . MET A 1 95 ? 3.940 4.376 -0.738 1.00 87.12 95 MET A O 1
ATOM 732 N N . VAL A 1 96 ? 3.392 5.358 -2.679 1.00 90.56 96 VAL A N 1
ATOM 733 C CA . VAL A 1 96 ? 2.219 6.059 -2.139 1.00 90.56 96 VAL A CA 1
ATOM 734 C C . VAL A 1 96 ? 1.197 5.059 -1.600 1.00 90.56 96 VAL A C 1
ATOM 736 O O . VAL A 1 96 ? 0.765 5.196 -0.459 1.00 90.56 96 VAL A O 1
ATOM 739 N N . ASN A 1 97 ? 0.856 4.019 -2.367 1.00 89.06 97 ASN A N 1
ATOM 740 C CA . ASN A 1 97 ? -0.091 3.004 -1.899 1.00 89.06 97 ASN A CA 1
ATOM 741 C C . ASN A 1 97 ? 0.451 2.205 -0.705 1.00 89.06 97 ASN A C 1
ATOM 743 O O . ASN A 1 97 ? -0.293 1.948 0.239 1.00 89.06 97 ASN A O 1
ATOM 747 N N . PHE A 1 98 ? 1.743 1.863 -0.704 1.00 90.25 98 PHE A N 1
ATOM 748 C CA . PHE A 1 98 ? 2.394 1.249 0.452 1.00 90.25 98 PHE A CA 1
ATOM 749 C C . PHE A 1 98 ? 2.232 2.112 1.708 1.00 90.25 98 PHE A C 1
ATOM 751 O O . PHE A 1 98 ? 1.810 1.598 2.739 1.00 90.25 98 PHE A O 1
ATOM 758 N N . ILE A 1 99 ? 2.524 3.414 1.616 1.00 92.94 99 ILE A N 1
ATOM 759 C CA . ILE A 1 99 ? 2.420 4.345 2.747 1.00 92.94 99 ILE A CA 1
ATOM 760 C C . ILE A 1 99 ? 0.982 4.410 3.266 1.00 92.94 99 ILE A C 1
ATOM 762 O O . ILE A 1 99 ? 0.785 4.370 4.476 1.00 92.94 99 ILE A O 1
ATOM 766 N N . ILE A 1 100 ? -0.012 4.471 2.375 1.00 91.69 100 ILE A N 1
ATOM 767 C CA . ILE A 1 100 ? -1.432 4.511 2.753 1.00 91.69 100 ILE A CA 1
ATOM 768 C C . ILE A 1 100 ? -1.820 3.253 3.544 1.00 91.69 100 ILE A C 1
ATOM 770 O O . ILE A 1 100 ? -2.312 3.365 4.666 1.00 91.69 100 ILE A O 1
ATOM 774 N N . HIS A 1 101 ? -1.556 2.061 3.003 1.00 91.56 101 HIS A N 1
ATOM 775 C CA . HIS A 1 101 ? -1.910 0.808 3.679 1.00 91.56 101 HIS A CA 1
ATOM 776 C C . HIS A 1 101 ? -1.095 0.585 4.957 1.00 91.56 101 HIS A C 1
ATOM 778 O O . HIS A 1 101 ? -1.633 0.129 5.962 1.00 91.56 101 HIS A O 1
ATOM 784 N N . PHE A 1 102 ? 0.187 0.957 4.962 1.00 91.19 102 PHE A N 1
ATOM 785 C CA . PHE A 1 102 ? 1.014 0.897 6.164 1.00 91.19 102 PHE A CA 1
ATOM 786 C C . PHE A 1 102 ? 0.490 1.830 7.260 1.00 91.19 102 PHE A C 1
ATOM 788 O O . PHE A 1 102 ? 0.432 1.430 8.420 1.00 91.19 102 PHE A O 1
ATOM 795 N N . TYR A 1 103 ? 0.077 3.049 6.903 1.00 93.50 103 TYR A N 1
ATOM 796 C CA . TYR A 1 103 ? -0.502 4.004 7.843 1.00 93.50 103 TYR A CA 1
ATOM 797 C C . TYR A 1 103 ? -1.780 3.457 8.488 1.00 93.50 103 TYR A C 1
ATOM 799 O O . TYR A 1 103 ? -1.880 3.459 9.715 1.00 93.50 103 TYR A O 1
ATOM 807 N N . PHE A 1 104 ? -2.721 2.936 7.693 1.00 90.25 104 PHE A N 1
ATOM 808 C CA . PHE A 1 104 ? -3.959 2.360 8.227 1.00 90.25 104 PHE A CA 1
ATOM 809 C C . PHE A 1 104 ? -3.703 1.115 9.080 1.00 90.25 104 PHE A C 1
ATOM 811 O O . PHE A 1 104 ? -4.223 1.021 10.193 1.00 90.25 104 PHE A O 1
ATOM 818 N N . ALA A 1 105 ? -2.821 0.216 8.634 1.00 89.94 105 ALA A N 1
ATOM 819 C CA . ALA A 1 105 ? -2.418 -0.942 9.425 1.00 89.94 105 ALA A CA 1
ATOM 820 C C . ALA A 1 105 ? -1.781 -0.528 10.764 1.00 89.94 105 ALA A C 1
ATOM 822 O O . ALA A 1 105 ? -2.109 -1.092 11.806 1.00 89.94 105 ALA A O 1
ATOM 823 N N . ALA A 1 106 ? -0.893 0.469 10.763 1.00 89.44 106 ALA A N 1
ATOM 824 C CA . ALA A 1 106 ? -0.243 0.956 11.977 1.00 89.44 106 ALA A CA 1
ATOM 825 C C . ALA A 1 106 ? -1.233 1.640 12.935 1.00 89.44 106 ALA A C 1
ATOM 827 O O . ALA A 1 106 ? -1.161 1.415 14.145 1.00 89.44 106 ALA A O 1
ATOM 828 N N . ALA A 1 107 ? -2.165 2.439 12.409 1.00 89.81 107 ALA A N 1
ATOM 829 C CA . ALA A 1 107 ? -3.206 3.088 13.200 1.00 89.81 107 ALA A CA 1
ATOM 830 C C . ALA A 1 107 ? -4.122 2.058 13.883 1.00 89.81 107 ALA A C 1
ATOM 832 O O . ALA A 1 107 ? -4.368 2.155 15.086 1.00 89.81 107 ALA A O 1
ATOM 833 N N . GLU A 1 108 ? -4.557 1.032 13.149 1.00 88.06 108 GLU A N 1
ATOM 834 C CA . GLU A 1 108 ? -5.413 -0.024 13.694 1.00 88.06 108 GLU A CA 1
ATOM 835 C C . GLU A 1 108 ? -4.648 -0.929 14.674 1.00 88.06 108 GLU A C 1
ATOM 837 O O . GLU A 1 108 ? -5.162 -1.276 15.737 1.00 88.06 108 GLU A O 1
ATOM 842 N N . ALA A 1 109 ? -3.375 -1.235 14.400 1.00 87.31 109 ALA A N 1
ATOM 843 C CA . ALA A 1 109 ? -2.517 -1.944 15.348 1.00 87.31 109 ALA A CA 1
ATOM 844 C C . ALA A 1 109 ? -2.366 -1.171 16.667 1.00 87.31 109 ALA A C 1
ATOM 846 O O . ALA A 1 109 ? -2.475 -1.762 17.745 1.00 87.31 109 ALA A O 1
ATOM 847 N N . LEU A 1 110 ? -2.155 0.148 16.597 1.00 88.56 110 LEU A N 1
ATOM 848 C CA . LEU A 1 110 ? -2.085 1.004 17.779 1.00 88.56 110 LEU A CA 1
ATOM 849 C C . LEU A 1 110 ? -3.409 0.984 18.550 1.00 88.56 110 LEU A C 1
ATOM 851 O O . LEU A 1 110 ? -3.397 0.792 19.766 1.00 88.56 110 LEU A O 1
ATOM 855 N N . HIS A 1 111 ? -4.540 1.107 17.853 1.00 85.81 111 HIS A N 1
ATOM 856 C CA . HIS A 1 111 ? -5.867 1.033 18.459 1.00 85.81 111 HIS A CA 1
ATOM 857 C C . HIS A 1 111 ? -6.092 -0.301 19.195 1.00 85.81 111 HIS A C 1
ATOM 859 O O . HIS A 1 111 ? -6.510 -0.306 20.357 1.00 85.81 111 HIS A O 1
ATOM 865 N N . ILE A 1 112 ? -5.729 -1.433 18.581 1.00 83.12 112 ILE A N 1
ATOM 866 C CA . ILE A 1 112 ? -5.809 -2.767 19.202 1.00 83.12 112 ILE A CA 1
ATOM 867 C C . ILE A 1 112 ? -4.907 -2.860 20.444 1.00 83.12 112 ILE A C 1
ATOM 869 O O . ILE A 1 112 ? -5.300 -3.435 21.461 1.00 83.12 112 ILE A O 1
ATOM 873 N N . VAL A 1 113 ? -3.698 -2.297 20.397 1.00 85.62 113 VAL A N 1
ATOM 874 C CA . VAL A 1 113 ? -2.772 -2.317 21.540 1.00 85.62 113 VAL A CA 1
ATOM 875 C C . VAL A 1 113 ? -3.296 -1.455 22.691 1.00 85.62 113 VAL A C 1
ATOM 877 O O . VAL A 1 113 ? -3.328 -1.921 23.830 1.00 85.62 113 VAL A O 1
ATOM 880 N N . THR A 1 114 ? -3.761 -0.234 22.419 1.00 84.56 114 THR A N 1
ATOM 881 C CA . THR A 1 114 ? -4.275 0.677 23.454 1.00 84.56 114 THR A CA 1
ATOM 882 C C . THR A 1 114 ? -5.569 0.160 24.088 1.00 84.56 114 THR A C 1
ATOM 884 O O . THR A 1 114 ? -5.721 0.224 25.309 1.00 84.56 114 THR A O 1
ATOM 887 N N . THR A 1 115 ? -6.480 -0.420 23.302 1.00 77.25 115 THR A N 1
ATOM 888 C CA . THR A 1 115 ? -7.720 -1.024 23.828 1.00 77.25 115 THR A CA 1
ATOM 889 C C . THR A 1 115 ? -7.465 -2.288 24.649 1.00 77.25 115 THR A C 1
ATOM 891 O O . THR A 1 115 ? -8.190 -2.547 25.602 1.00 77.25 115 THR A O 1
ATOM 894 N N . ARG A 1 116 ? -6.401 -3.051 24.370 1.00 63.81 116 ARG A N 1
ATOM 895 C CA . ARG A 1 116 ? -5.976 -4.166 25.239 1.00 63.81 116 ARG A CA 1
ATOM 896 C C . ARG A 1 116 ? -5.364 -3.711 26.564 1.00 63.81 116 ARG A C 1
ATOM 898 O O . ARG A 1 116 ? -5.359 -4.486 27.515 1.00 63.81 116 ARG A O 1
ATOM 905 N N . GLN A 1 117 ? -4.861 -2.480 26.654 1.00 58.94 117 GLN A N 1
ATOM 906 C CA . GLN A 1 117 ? -4.275 -1.934 27.884 1.00 58.94 117 GLN A CA 1
ATOM 907 C C . GLN A 1 117 ? -5.309 -1.302 28.834 1.00 58.94 117 GLN A C 1
ATOM 909 O O . GLN A 1 117 ? -5.058 -1.228 30.039 1.00 58.94 117 GLN A O 1
ATOM 914 N N . SER A 1 118 ? -6.478 -0.879 28.344 1.00 54.81 118 SER A N 1
ATOM 915 C CA . SER A 1 118 ? -7.546 -0.315 29.183 1.00 54.81 118 SER A CA 1
ATOM 916 C C . SER A 1 118 ? -8.184 -1.284 30.202 1.00 54.81 118 SER A C 1
ATOM 918 O O . SER A 1 118 ? -8.412 -0.827 31.326 1.00 54.81 118 SER A O 1
ATOM 920 N N . PRO A 1 119 ? -8.407 -2.594 29.938 1.00 54.59 119 PRO A N 1
ATOM 921 C CA . PRO A 1 119 ? -8.950 -3.496 30.961 1.00 54.59 119 PRO A CA 1
ATOM 922 C C . PRO A 1 119 ? -8.002 -3.674 32.157 1.00 54.59 119 PRO A C 1
ATOM 924 O O . PRO A 1 119 ? -8.454 -3.783 33.293 1.00 54.59 119 PRO A O 1
ATOM 927 N N . PHE A 1 120 ? -6.682 -3.611 31.944 1.00 53.03 120 PHE A N 1
ATOM 928 C CA . PHE A 1 120 ? -5.704 -3.726 33.033 1.00 53.03 120 PHE A CA 1
ATOM 929 C C . PHE A 1 120 ? -5.613 -2.465 33.903 1.00 53.03 120 PHE A C 1
ATOM 931 O O . PHE A 1 120 ? -5.378 -2.572 35.105 1.00 53.03 120 PHE A O 1
ATOM 938 N N . LYS A 1 121 ? -5.848 -1.271 33.339 1.00 49.12 121 LYS A N 1
ATOM 939 C CA . LYS A 1 121 ? -5.956 -0.032 34.132 1.00 49.12 121 LYS A CA 1
ATOM 940 C C . LYS A 1 121 ? -7.224 0.006 34.987 1.00 49.12 121 LYS A C 1
ATOM 942 O O . LYS A 1 121 ? -7.168 0.515 36.100 1.00 49.12 121 LYS A O 1
ATOM 947 N N . SER A 1 122 ? -8.334 -0.542 34.490 1.00 51.06 122 SER A N 1
ATOM 948 C CA . SER A 1 122 ? -9.586 -0.663 35.252 1.00 51.06 122 SER A CA 1
ATOM 949 C C . SER A 1 122 ? -9.423 -1.592 36.460 1.00 51.06 122 SER A C 1
ATOM 951 O O . SER A 1 122 ? -9.805 -1.206 37.559 1.00 51.06 122 SER A O 1
ATOM 953 N N . LEU A 1 123 ? -8.761 -2.741 36.292 1.00 54.19 123 LEU A N 1
ATOM 954 C CA . LEU A 1 123 ? -8.498 -3.671 37.399 1.00 54.19 123 LEU A CA 1
ATOM 955 C C . LEU A 1 123 ? -7.543 -3.099 38.461 1.00 54.19 123 LEU A C 1
ATOM 957 O O . LEU A 1 123 ? -7.687 -3.399 39.642 1.00 54.19 123 LEU A O 1
ATOM 961 N N . ALA A 1 124 ? -6.581 -2.260 38.066 1.00 56.44 124 ALA A N 1
ATOM 962 C CA . ALA A 1 124 ? -5.676 -1.600 39.009 1.00 56.44 124 ALA A CA 1
ATOM 963 C C . ALA A 1 124 ? -6.337 -0.424 39.757 1.00 56.44 124 ALA A C 1
ATOM 965 O O . ALA A 1 124 ? -5.967 -0.143 40.893 1.00 56.44 124 ALA A O 1
ATOM 966 N N . ALA A 1 125 ? -7.311 0.255 39.140 1.00 56.28 125 ALA A N 1
ATOM 967 C CA . ALA A 1 125 ? -8.072 1.338 39.769 1.00 56.28 125 ALA A CA 1
ATOM 968 C C . ALA A 1 125 ? -9.159 0.826 40.735 1.00 56.28 125 ALA A C 1
ATOM 970 O O . ALA A 1 125 ? -9.499 1.520 41.688 1.00 56.28 125 ALA A O 1
ATOM 971 N N . GLU A 1 126 ? -9.670 -0.389 40.522 1.00 50.84 126 GLU A N 1
ATOM 972 C CA . GLU A 1 126 ? -10.650 -1.047 41.402 1.00 50.84 126 GLU A CA 1
ATOM 973 C C . GLU A 1 126 ? -10.013 -1.648 42.674 1.00 50.84 126 GLU A C 1
ATOM 975 O O . GLU A 1 126 ? -10.703 -1.912 43.652 1.00 50.84 126 GLU A O 1
ATOM 980 N N . TYR A 1 127 ? -8.683 -1.791 42.708 1.00 49.84 127 TYR A N 1
ATOM 981 C CA . TYR A 1 127 ? -7.920 -2.297 43.858 1.00 49.84 127 TYR A CA 1
ATOM 982 C C . TYR A 1 127 ? -7.354 -1.195 44.773 1.00 49.84 127 TYR A C 1
ATOM 984 O O . TYR A 1 127 ? -6.378 -1.425 45.489 1.00 49.84 127 TYR A O 1
ATOM 992 N N . ILE A 1 128 ? -7.947 0.002 44.779 1.00 56.19 128 ILE A N 1
ATOM 993 C CA . ILE A 1 128 ? -7.701 0.972 45.855 1.00 56.19 128 ILE A CA 1
ATOM 994 C C . ILE A 1 128 ? -8.545 0.520 47.056 1.00 56.19 128 ILE A C 1
ATOM 996 O O . ILE A 1 128 ? -9.774 0.556 46.974 1.00 56.19 128 ILE A O 1
ATOM 1000 N N . PRO A 1 129 ? -7.936 0.050 48.160 1.00 50.34 129 PRO A N 1
ATOM 1001 C CA . PRO A 1 129 ? -8.695 -0.452 49.292 1.00 50.34 129 PRO A CA 1
ATOM 1002 C C . PRO A 1 129 ? -9.465 0.706 49.933 1.00 50.34 129 PRO A C 1
ATOM 1004 O O . PRO A 1 129 ? -8.871 1.666 50.416 1.00 50.34 129 PRO A O 1
ATOM 1007 N N . LEU A 1 130 ? -10.790 0.565 49.983 1.00 55.69 130 LEU A N 1
ATOM 1008 C CA . LEU A 1 130 ? -11.781 1.415 50.665 1.00 55.69 130 LEU A CA 1
ATOM 1009 C C . LEU A 1 130 ? -11.574 1.555 52.196 1.00 55.69 130 LEU A C 1
ATOM 1011 O O . LEU A 1 130 ? -12.494 1.926 52.913 1.00 55.69 130 LEU A O 1
ATOM 1015 N N . ASN A 1 131 ? -10.390 1.241 52.726 1.00 51.41 131 ASN A N 1
ATOM 1016 C CA . ASN A 1 131 ? -10.130 1.130 54.164 1.00 51.41 131 ASN A CA 1
ATOM 1017 C C . ASN A 1 131 ? -9.511 2.392 54.796 1.00 51.41 131 ASN A C 1
ATOM 1019 O O . ASN A 1 131 ? -9.007 2.319 55.911 1.00 51.41 131 ASN A O 1
ATOM 1023 N N . SER A 1 132 ? -9.492 3.538 54.106 1.00 53.22 132 SER A N 1
ATOM 1024 C CA . SER A 1 132 ? -8.916 4.775 54.663 1.00 53.22 132 SER A CA 1
ATOM 1025 C C . SER A 1 132 ? -9.933 5.711 55.320 1.00 53.22 132 SER A C 1
ATOM 1027 O O . SER A 1 132 ? -9.540 6.803 55.704 1.00 53.22 132 SER A O 1
ATOM 1029 N N . ASP A 1 133 ? -11.209 5.324 55.427 1.00 54.50 133 ASP A N 1
ATOM 1030 C CA . ASP A 1 133 ? -12.294 6.241 55.830 1.00 54.50 133 ASP A CA 1
ATOM 1031 C C . ASP A 1 133 ? -13.041 5.805 57.108 1.00 54.50 133 ASP A C 1
ATOM 1033 O O . ASP A 1 133 ? -14.150 6.252 57.375 1.00 54.50 133 ASP A O 1
ATOM 1037 N N . TYR A 1 134 ? -12.450 4.909 57.910 1.00 52.53 134 TYR A N 1
ATOM 1038 C CA . TYR A 1 134 ? -13.078 4.367 59.129 1.00 52.53 134 TYR A CA 1
ATOM 1039 C C . TYR A 1 134 ? -12.185 4.432 60.379 1.00 52.53 134 TYR A C 1
ATOM 1041 O O . TYR A 1 134 ? -12.242 3.557 61.243 1.00 52.53 134 TYR A O 1
ATOM 1049 N N . SER A 1 135 ? -11.356 5.469 60.501 1.00 56.25 135 SER A N 1
ATOM 1050 C CA . SER A 1 135 ? -10.517 5.661 61.690 1.00 56.25 135 SER A CA 1
ATOM 1051 C C . SER A 1 135 ? -10.372 7.127 62.093 1.00 56.25 135 SER A C 1
ATOM 1053 O O . SER A 1 135 ? -9.253 7.607 62.178 1.00 56.25 135 SER A O 1
ATOM 1055 N N . ASP A 1 136 ? -11.482 7.829 62.320 1.00 58.28 136 ASP A N 1
ATOM 1056 C CA . ASP A 1 136 ? -11.497 9.052 63.136 1.00 58.28 136 ASP A CA 1
ATOM 1057 C C . ASP A 1 136 ? -12.933 9.311 63.610 1.00 58.28 136 ASP A C 1
ATOM 1059 O O . ASP A 1 136 ? -13.786 9.760 62.846 1.00 58.28 136 ASP A O 1
ATOM 1063 N N . GLY A 1 137 ? -13.242 8.962 64.861 1.00 54.25 137 GLY A N 1
ATOM 1064 C CA . GLY A 1 137 ? -14.559 9.264 65.432 1.00 54.25 137 GLY A CA 1
ATOM 1065 C C . GLY A 1 137 ? -14.980 8.488 66.678 1.00 54.25 137 GLY A C 1
ATOM 1066 O O . GLY A 1 137 ? -16.178 8.420 66.941 1.00 54.25 137 GLY A O 1
ATOM 1067 N N . LEU A 1 138 ? -14.056 7.877 67.430 1.00 55.22 138 LEU A N 1
ATOM 1068 C CA . LEU A 1 138 ? -14.399 7.146 68.662 1.00 55.22 138 LEU A CA 1
ATOM 1069 C C . LEU A 1 138 ? -13.590 7.538 69.912 1.00 55.22 138 LEU A C 1
ATOM 1071 O O . LEU A 1 138 ? -13.693 6.833 70.908 1.00 55.22 138 LEU A O 1
ATOM 1075 N N . ASP A 1 139 ? -12.886 8.675 69.914 1.00 54.50 139 ASP A N 1
ATOM 1076 C CA . ASP A 1 139 ? -12.116 9.123 71.095 1.00 54.50 139 ASP A CA 1
ATOM 1077 C C . ASP A 1 139 ? -12.802 10.216 71.950 1.00 54.50 139 ASP A C 1
ATOM 1079 O O . ASP A 1 139 ? -12.247 10.632 72.961 1.00 54.50 139 ASP A O 1
ATOM 1083 N N . ASP A 1 140 ? -14.037 10.636 71.640 1.00 58.28 140 ASP A N 1
ATOM 1084 C CA . ASP A 1 140 ? -14.678 11.785 72.320 1.00 58.28 140 ASP A CA 1
ATOM 1085 C C . ASP A 1 140 ? -15.793 11.421 73.326 1.00 58.28 140 ASP A C 1
ATOM 1087 O O . ASP A 1 140 ? -16.693 12.226 73.582 1.00 58.28 140 ASP A O 1
ATOM 1091 N N . ILE A 1 141 ? -15.787 10.219 73.915 1.00 57.91 141 ILE A N 1
ATOM 1092 C CA . ILE A 1 141 ? -16.725 9.881 75.002 1.00 57.91 141 ILE A CA 1
ATOM 1093 C C . ILE A 1 141 ? -16.013 9.088 76.097 1.00 57.91 141 ILE A C 1
ATOM 1095 O O . ILE A 1 141 ? -16.161 7.878 76.162 1.00 57.91 141 ILE A O 1
ATOM 1099 N N . GLU A 1 142 ? -15.266 9.774 76.961 1.00 56.38 142 GLU A N 1
ATOM 1100 C CA . GLU A 1 142 ? -15.169 9.472 78.400 1.00 56.38 142 GLU A CA 1
ATOM 1101 C C . GLU A 1 142 ? -14.197 10.459 79.064 1.00 56.38 142 GLU A C 1
ATOM 1103 O O . GLU A 1 142 ? -13.000 10.228 79.083 1.00 56.38 142 GLU A O 1
ATOM 1108 N N . GLU A 1 143 ? -14.710 11.568 79.607 1.00 52.72 143 GLU A N 1
ATOM 1109 C CA . GLU A 1 143 ? -14.210 12.158 80.862 1.00 52.72 143 GLU A CA 1
ATOM 1110 C C . GLU A 1 143 ? -15.148 13.294 81.299 1.00 52.72 143 GLU A C 1
ATOM 1112 O O . GLU A 1 143 ? -15.090 14.429 80.828 1.00 52.72 143 GLU A O 1
ATOM 1117 N N . GLY A 1 144 ? -16.082 12.958 82.187 1.00 52.22 144 GLY A N 1
ATOM 1118 C CA . GLY A 1 144 ? -17.070 13.900 82.698 1.00 52.22 144 GLY A CA 1
ATOM 1119 C C . GLY A 1 144 ? -17.922 13.304 83.810 1.00 52.22 144 GLY A C 1
ATOM 1120 O O . GLY A 1 144 ? -19.131 13.170 83.633 1.00 52.22 144 GLY A O 1
ATOM 1121 N N . ASN A 1 145 ? -17.287 12.918 84.922 1.00 40.53 145 ASN A N 1
ATOM 1122 C CA . ASN A 1 145 ? -17.880 12.933 86.268 1.00 40.53 145 ASN A CA 1
ATOM 1123 C C . ASN A 1 145 ? -16.817 12.752 87.354 1.00 40.53 145 ASN A C 1
ATOM 1125 O O . ASN A 1 145 ? -16.119 11.716 87.322 1.00 40.53 145 ASN A O 1
#

Organism: Cytospora chrysosperma (NCBI:txid252740)

Radius of gyration: 29.23 Å; chains: 1; bounding box: 53×23×111 Å

Foldseek 3Di:
DLCVLCVVVVHCLLVCLVVLVVVVVVVVVVQVVLVVVVVVPPVPRNDDPVVLLVSLVVSLVVLVVSLVVLVVVLVVCVVPPSSCCSSVVSNVVSVVSNCVSVVSNVVSVVVVVVVVVVVVVVVVVVPPDPPPPPPDDPPPDDDDD